Protein AF-A0A437JNJ8-F1 (afdb_monomer_lite)

Secondary structure (DSSP, 8-state):
-----TT-HHHHHHHHHHHHHHHHHHTT--HHHHHHHHTS-HHHHHHHHHHHHHHHHHHHHHHHHHHHHHHHHHHHHHHHHHHHHHHTT-HHHHHHHHHHHHHHHHHHT-SPP-------GGG---PPPPP----GGG--HHHHHHHHHHHHHT--------

Structure (mmCIF, N/CA/C/O backbone):
data_AF-A0A437JNJ8-F1
#
_entry.id   AF-A0A437JNJ8-F1
#
loop_
_atom_site.group_PDB
_atom_site.id
_atom_site.type_symbol
_atom_site.label_atom_id
_atom_site.label_alt_id
_atom_site.label_comp_id
_atom_site.label_asym_id
_atom_site.label_entity_id
_atom_site.label_seq_id
_atom_site.pdbx_PDB_ins_code
_atom_site.Cartn_x
_atom_site.Cartn_y
_atom_site.Cartn_z
_atom_site.occupancy
_atom_site.B_iso_or_equiv
_atom_site.auth_seq_id
_atom_site.auth_comp_id
_atom_site.auth_asym_id
_atom_site.auth_atom_id
_atom_site.pdbx_PDB_model_num
ATOM 1 N N . MET A 1 1 ? 3.895 -23.179 25.578 1.00 39.53 1 MET A N 1
ATOM 2 C CA . MET A 1 1 ? 3.027 -21.996 25.383 1.00 39.53 1 MET A CA 1
ATOM 3 C C . MET A 1 1 ? 1.969 -22.366 24.358 1.00 39.53 1 MET A C 1
ATOM 5 O O . MET A 1 1 ? 2.340 -22.727 23.251 1.00 39.53 1 MET A O 1
ATOM 9 N N . ALA A 1 2 ? 0.694 -22.421 24.751 1.00 47.62 2 ALA A N 1
ATOM 10 C CA . ALA A 1 2 ? -0.388 -22.894 23.884 1.00 47.62 2 ALA A CA 1
ATOM 11 C C . ALA A 1 2 ? -0.665 -21.889 22.753 1.00 47.62 2 ALA A C 1
ATOM 13 O O . ALA A 1 2 ? -0.753 -20.689 23.003 1.00 47.62 2 ALA A O 1
ATOM 14 N N . ALA A 1 3 ? -0.784 -22.381 21.519 1.00 55.97 3 ALA A N 1
ATOM 15 C CA . ALA A 1 3 ? -1.103 -21.571 20.351 1.00 55.97 3 ALA A CA 1
ATOM 16 C C . ALA A 1 3 ? -2.540 -21.035 20.460 1.00 55.97 3 ALA A C 1
ATOM 18 O O . ALA A 1 3 ? -3.502 -21.803 20.447 1.00 55.97 3 ALA A O 1
ATOM 19 N N . THR A 1 4 ? -2.695 -19.718 20.590 1.00 65.94 4 THR A N 1
ATOM 20 C CA . THR A 1 4 ? -4.005 -19.059 20.618 1.00 65.94 4 THR A CA 1
ATOM 21 C C . THR A 1 4 ? -4.716 -19.284 19.284 1.00 65.94 4 THR A C 1
ATOM 23 O O . THR A 1 4 ? -4.240 -18.845 18.238 1.00 65.94 4 THR A O 1
ATOM 26 N N . ASN A 1 5 ? -5.854 -19.981 19.303 1.00 77.06 5 ASN A N 1
ATOM 27 C CA . ASN A 1 5 ? -6.634 -20.263 18.101 1.00 77.06 5 ASN A CA 1
ATOM 28 C C . ASN A 1 5 ? -7.209 -18.957 17.517 1.00 77.06 5 ASN A C 1
ATOM 30 O O . ASN A 1 5 ? -8.084 -18.327 18.113 1.00 77.06 5 ASN A O 1
ATOM 34 N N . LYS A 1 6 ? -6.719 -18.581 16.330 1.00 71.00 6 LYS A N 1
ATOM 35 C CA . LYS A 1 6 ? -7.046 -17.343 15.599 1.00 71.00 6 LYS A CA 1
ATOM 36 C C . LYS A 1 6 ? -8.532 -17.219 15.225 1.00 71.00 6 LYS A C 1
ATOM 38 O O . LYS A 1 6 ? -8.994 -16.120 14.935 1.00 71.00 6 LYS A O 1
ATOM 43 N N . HIS A 1 7 ? -9.274 -18.325 15.270 1.00 78.44 7 HIS A N 1
ATOM 44 C CA . HIS A 1 7 ? -10.695 -18.406 14.927 1.00 78.44 7 HIS A CA 1
ATOM 45 C C . HIS A 1 7 ? -11.568 -18.820 16.116 1.00 78.44 7 HIS A C 1
ATOM 47 O O . HIS A 1 7 ? -12.647 -19.378 15.930 1.00 78.44 7 HIS A O 1
ATOM 53 N N . SER A 1 8 ? -11.115 -18.581 17.351 1.00 90.25 8 SER A N 1
ATOM 54 C CA . SER A 1 8 ? -11.955 -18.854 18.518 1.00 90.25 8 SER A CA 1
ATOM 55 C C . SER A 1 8 ? -13.271 -18.064 18.446 1.00 90.25 8 SER A C 1
ATOM 57 O O . SER A 1 8 ? -13.298 -16.936 17.947 1.00 90.25 8 SER A O 1
ATOM 59 N N . ALA A 1 9 ? -14.357 -18.623 18.988 1.00 88.62 9 ALA A N 1
ATOM 60 C CA . ALA A 1 9 ? -15.654 -17.942 19.040 1.00 88.62 9 ALA A CA 1
ATOM 61 C C . ALA A 1 9 ? -15.557 -16.555 19.708 1.00 88.62 9 ALA A C 1
ATOM 63 O O . ALA A 1 9 ? -16.180 -15.598 19.255 1.00 88.62 9 ALA A O 1
ATOM 64 N N . ALA A 1 10 ? -14.701 -16.421 20.727 1.00 88.38 10 ALA A N 1
ATOM 65 C CA . ALA A 1 10 ? -14.427 -15.148 21.387 1.00 88.38 10 ALA A CA 1
ATOM 66 C C . ALA A 1 10 ? -13.741 -14.133 20.454 1.00 88.38 10 ALA A C 1
ATOM 68 O O . ALA A 1 10 ? -14.075 -12.949 20.474 1.00 88.38 10 ALA A O 1
ATOM 69 N N . THR A 1 11 ? -12.808 -14.583 19.609 1.00 89.56 11 THR A N 1
ATOM 70 C CA . THR A 1 11 ? -12.152 -13.735 18.602 1.00 89.56 11 THR A CA 1
ATOM 71 C C . THR A 1 11 ? -13.148 -13.259 17.549 1.00 89.56 11 THR A C 1
ATOM 73 O O . THR A 1 11 ? -13.168 -12.072 17.233 1.00 89.56 11 THR A O 1
ATOM 76 N N . VAL A 1 12 ? -14.003 -14.153 17.041 1.00 89.81 12 VAL A N 1
ATOM 77 C CA . VAL A 1 12 ? -15.043 -13.803 16.059 1.00 89.81 12 VAL A CA 1
ATOM 78 C C . VAL A 1 12 ? -16.015 -12.781 16.648 1.00 89.81 12 VAL A C 1
ATOM 80 O O . VAL A 1 12 ? -16.212 -11.720 16.06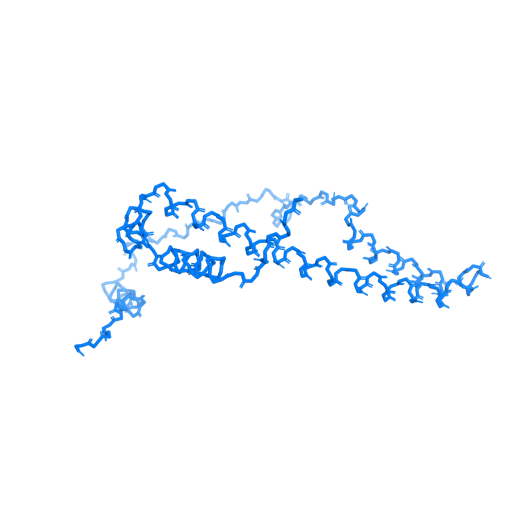2 1.00 89.81 12 VAL A O 1
ATOM 83 N N . GLN A 1 13 ? -16.519 -13.026 17.859 1.00 92.31 13 GLN A N 1
ATOM 84 C CA . GLN A 1 13 ? -17.426 -12.103 18.542 1.00 92.31 13 GLN A CA 1
ATOM 85 C C . GLN A 1 13 ? -16.778 -10.732 18.796 1.00 92.31 13 GLN A C 1
ATOM 87 O O . GLN A 1 13 ? -17.431 -9.693 18.699 1.00 92.31 13 GLN A O 1
ATOM 92 N N . HIS A 1 14 ? -15.480 -10.697 19.109 1.00 92.12 14 HIS A N 1
ATOM 93 C CA . HIS A 1 14 ? -14.749 -9.442 19.262 1.00 92.12 14 HIS A CA 1
ATOM 94 C C . HIS A 1 14 ? -14.688 -8.643 17.950 1.00 92.12 14 HIS A C 1
ATOM 96 O O . HIS A 1 14 ? -14.962 -7.440 17.956 1.00 92.12 14 HIS A O 1
ATOM 102 N N . LEU A 1 15 ? -14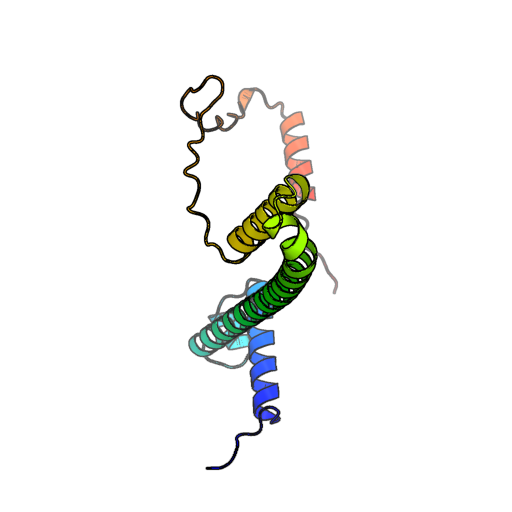.384 -9.310 16.832 1.00 92.50 15 LEU A N 1
ATOM 103 C CA . LEU A 1 15 ? -14.337 -8.695 15.503 1.00 92.50 15 LEU A CA 1
ATOM 104 C C . LEU A 1 15 ? -15.716 -8.189 15.056 1.00 92.50 15 LEU A C 1
ATOM 106 O O . LEU A 1 15 ? -15.824 -7.074 14.548 1.00 92.50 15 LEU A O 1
ATOM 110 N N . GLU A 1 16 ? -16.781 -8.954 15.300 1.00 94.19 16 GLU A N 1
ATOM 111 C CA . GLU A 1 16 ? -18.159 -8.535 15.008 1.00 94.19 16 GLU A CA 1
ATOM 112 C C . GLU A 1 16 ? -18.546 -7.271 15.782 1.00 94.19 16 GLU A C 1
ATOM 114 O O . GLU A 1 16 ? -19.147 -6.346 15.230 1.00 94.19 16 GLU A O 1
ATOM 119 N N . ARG A 1 17 ? -18.151 -7.182 17.058 1.00 95.12 17 ARG A N 1
ATOM 120 C CA . ARG A 1 17 ? -18.396 -5.991 17.882 1.00 95.12 17 ARG A CA 1
ATOM 121 C C . ARG A 1 17 ? -17.623 -4.774 17.380 1.00 95.12 17 ARG A C 1
ATOM 123 O O . ARG A 1 17 ? -18.184 -3.680 17.359 1.00 95.12 17 ARG A O 1
ATOM 130 N N . GLN A 1 18 ? -16.373 -4.948 16.950 1.00 96.50 18 GLN A N 1
ATOM 131 C CA . GLN A 1 18 ? -15.590 -3.884 16.312 1.00 96.50 18 GLN A CA 1
ATOM 132 C C . GLN A 1 18 ? -16.239 -3.407 15.007 1.00 96.50 18 GLN A C 1
ATOM 134 O O . GLN A 1 18 ? -16.397 -2.201 14.810 1.00 96.50 18 GLN A O 1
ATOM 139 N N . ALA A 1 19 ? -16.681 -4.336 14.154 1.00 94.31 19 ALA A N 1
ATOM 140 C CA . ALA A 1 19 ? -17.390 -4.014 12.919 1.00 94.31 19 ALA A CA 1
ATOM 141 C C . ALA A 1 19 ? -18.682 -3.237 13.208 1.00 94.31 19 ALA A C 1
ATOM 143 O O . ALA A 1 19 ? -18.925 -2.189 12.612 1.00 94.31 19 ALA A O 1
ATOM 144 N N . LYS A 1 20 ? -19.473 -3.677 14.194 1.00 96.88 20 LYS A N 1
ATOM 145 C CA . LYS A 1 20 ? -20.700 -2.976 14.587 1.00 96.88 20 LYS A CA 1
ATOM 146 C C . LYS A 1 20 ? -20.423 -1.577 15.142 1.00 96.88 20 LYS A C 1
ATOM 148 O O . LYS A 1 20 ? -21.158 -0.648 14.815 1.00 96.88 20 LYS A O 1
ATOM 153 N N . ALA A 1 21 ? -19.371 -1.406 15.946 1.00 97.25 21 ALA A N 1
ATOM 154 C CA . ALA A 1 21 ? -18.959 -0.096 16.450 1.00 97.25 21 ALA A CA 1
ATOM 155 C C . ALA A 1 21 ? -18.583 0.859 15.306 1.00 97.25 21 ALA A C 1
ATOM 157 O O . ALA A 1 21 ? -18.993 2.020 15.315 1.00 97.25 21 ALA A O 1
ATOM 158 N N . LEU A 1 22 ? -17.846 0.364 14.306 1.00 96.81 22 LEU A N 1
ATOM 159 C CA . LEU A 1 22 ? -17.489 1.130 13.115 1.00 96.81 22 LEU A CA 1
ATOM 160 C C . LEU A 1 22 ? -18.726 1.531 12.298 1.00 96.81 22 LEU A C 1
ATOM 162 O O . LEU A 1 22 ? -18.836 2.692 11.916 1.00 96.81 22 LEU A O 1
ATOM 166 N N . GLU A 1 23 ? -19.679 0.621 12.085 1.00 96.19 23 GLU A N 1
ATOM 167 C CA . GLU A 1 23 ? -20.935 0.922 11.379 1.00 96.19 23 GLU A CA 1
ATOM 168 C C . GLU A 1 23 ? -21.761 1.998 12.093 1.00 96.19 23 GLU A C 1
ATOM 170 O O . GLU A 1 23 ? -22.215 2.954 11.466 1.00 96.19 23 GLU A O 1
ATOM 175 N N . LEU A 1 24 ? -21.897 1.910 13.420 1.00 95.88 24 LEU A N 1
ATOM 176 C CA . LEU A 1 24 ? -22.585 2.942 14.202 1.00 95.88 24 LEU A CA 1
ATOM 177 C C . LEU A 1 24 ? -21.861 4.292 14.115 1.00 95.88 24 LEU A C 1
ATOM 179 O O . LEU A 1 24 ? -22.506 5.335 14.022 1.00 95.88 24 LEU A O 1
ATOM 183 N N . ARG A 1 25 ? -20.521 4.287 14.085 1.00 97.12 25 ARG A N 1
ATOM 184 C CA . ARG A 1 25 ? -19.749 5.516 13.880 1.00 97.12 25 ARG A CA 1
ATOM 185 C C . ARG A 1 25 ? -19.971 6.104 12.486 1.00 97.12 25 ARG A C 1
ATOM 187 O O . ARG A 1 25 ? -20.119 7.319 12.375 1.00 97.12 25 ARG A O 1
ATOM 194 N N . ARG A 1 26 ? -20.027 5.268 11.442 1.00 90.88 26 ARG A N 1
ATOM 195 C CA . ARG A 1 26 ? -20.349 5.687 10.064 1.00 90.88 26 ARG A CA 1
ATOM 196 C C . ARG A 1 26 ? -21.756 6.275 9.958 1.00 90.88 26 ARG A C 1
ATOM 198 O O . ARG A 1 26 ? -21.947 7.222 9.207 1.00 90.88 26 ARG A O 1
ATOM 205 N N . ALA A 1 27 ? -22.702 5.770 10.749 1.00 91.50 27 ALA A N 1
ATOM 206 C CA . ALA A 1 27 ? -24.060 6.301 10.860 1.00 91.50 27 ALA A CA 1
ATOM 207 C C . ALA A 1 27 ? -24.160 7.629 11.646 1.00 91.50 27 ALA A C 1
ATOM 209 O O . ALA A 1 27 ? -25.253 8.166 11.798 1.00 91.50 27 ALA A O 1
ATOM 210 N N . GLY A 1 28 ? -23.041 8.173 12.139 1.00 91.19 28 GLY A N 1
ATOM 211 C CA . GLY A 1 28 ? -22.970 9.500 12.760 1.00 91.19 28 GLY A CA 1
ATOM 212 C C . GLY A 1 28 ? -22.971 9.511 14.290 1.00 91.19 28 GLY A C 1
ATOM 213 O O . GLY A 1 28 ? -22.701 10.560 14.873 1.00 91.19 28 GLY A O 1
ATOM 214 N N . LEU A 1 29 ? -23.182 8.370 14.955 1.00 96.12 29 LEU A N 1
ATOM 215 C CA . LEU A 1 29 ? -23.261 8.310 16.419 1.00 96.12 29 LEU A CA 1
ATOM 216 C C . LEU A 1 29 ? -21.924 8.664 17.082 1.00 96.12 29 LEU A C 1
ATOM 218 O O . LEU A 1 29 ? -20.845 8.290 16.608 1.00 96.12 29 LEU A O 1
ATOM 222 N N . GLY A 1 30 ? -21.984 9.352 18.219 1.00 90.62 30 GLY A N 1
ATOM 223 C CA . GLY A 1 30 ? -20.838 9.631 19.079 1.00 90.62 30 GLY A CA 1
ATOM 224 C C . GLY A 1 30 ? -20.422 8.422 19.928 1.00 90.62 30 GLY A C 1
ATOM 225 O O . GLY A 1 30 ? -21.208 7.520 20.201 1.00 90.62 30 GLY A O 1
ATOM 226 N N . TYR A 1 31 ? -19.181 8.396 20.426 1.00 92.62 31 TYR A N 1
ATOM 227 C CA . TYR A 1 31 ? -18.643 7.233 21.160 1.00 92.62 31 TYR A CA 1
ATOM 228 C C . TYR A 1 31 ? -19.419 6.853 22.429 1.00 92.62 31 TYR A C 1
ATOM 230 O O . TYR A 1 31 ? -19.431 5.684 22.813 1.00 92.62 31 TYR A O 1
ATOM 238 N N . ARG A 1 32 ? -20.067 7.819 23.092 1.00 95.75 32 ARG A N 1
ATOM 239 C CA . ARG A 1 32 ? -20.925 7.547 24.258 1.00 95.75 32 ARG A CA 1
ATOM 240 C C . ARG A 1 32 ? -22.185 6.779 23.859 1.00 95.75 32 ARG A C 1
ATOM 242 O O . ARG A 1 32 ? -22.514 5.797 24.515 1.00 95.75 32 ARG A O 1
ATOM 249 N N . GLU A 1 33 ? -22.830 7.185 22.770 1.00 95.12 33 GLU A N 1
ATOM 250 C CA . GLU A 1 33 ? -24.023 6.529 22.223 1.00 95.12 33 GLU A CA 1
ATOM 251 C C . GLU A 1 33 ? -23.671 5.135 21.701 1.00 95.12 33 GLU A C 1
ATOM 253 O O . GLU A 1 33 ? -24.351 4.167 22.021 1.00 95.12 33 GLU A O 1
ATOM 258 N N . ILE A 1 34 ? -22.543 5.000 20.996 1.00 95.31 34 ILE A N 1
ATOM 259 C CA . ILE A 1 34 ? -22.020 3.695 20.564 1.00 95.31 34 ILE A CA 1
ATOM 260 C C . ILE A 1 34 ? -21.773 2.782 21.773 1.00 95.31 34 ILE A C 1
ATOM 262 O O . ILE A 1 34 ? -22.145 1.610 21.749 1.00 95.31 34 ILE A O 1
ATOM 266 N N . GLY A 1 35 ? -21.167 3.309 22.842 1.00 97.31 35 GLY A N 1
ATOM 267 C CA . GLY A 1 35 ? -20.957 2.570 24.086 1.00 97.31 35 GLY A CA 1
ATOM 268 C C . GLY A 1 35 ? -22.269 2.072 24.689 1.00 97.31 35 GLY A C 1
ATOM 269 O O . GLY A 1 35 ? -22.381 0.886 24.994 1.00 97.31 35 GLY A O 1
ATOM 270 N N . ALA A 1 36 ? -23.283 2.937 24.768 1.00 97.06 36 ALA A N 1
ATOM 271 C CA . ALA A 1 36 ? -24.619 2.563 25.229 1.00 97.06 36 ALA A CA 1
ATOM 272 C C . ALA A 1 36 ? -25.255 1.474 24.344 1.00 97.06 36 ALA A C 1
ATOM 274 O O . ALA A 1 36 ? -25.727 0.468 24.868 1.00 97.06 36 ALA A O 1
ATOM 275 N N . HIS A 1 37 ? -25.184 1.613 23.015 1.00 95.62 37 HIS A N 1
ATOM 276 C CA . HIS A 1 37 ? -25.698 0.621 22.062 1.00 95.62 37 HIS A CA 1
ATOM 277 C C . HIS A 1 37 ? -25.025 -0.752 22.178 1.00 95.62 37 HIS A C 1
ATOM 279 O O . HIS A 1 37 ? -25.657 -1.771 21.914 1.00 95.62 37 HIS A O 1
ATOM 285 N N . LEU A 1 38 ? -23.742 -0.791 22.542 1.00 95.44 38 LEU A N 1
ATOM 286 C CA . LEU A 1 38 ? -22.959 -2.025 22.636 1.00 95.44 38 LEU A CA 1
ATOM 287 C C . LEU A 1 38 ? -22.807 -2.544 24.075 1.00 95.44 38 LEU A C 1
ATOM 289 O O . LEU A 1 38 ? -22.163 -3.576 24.281 1.00 95.44 38 LEU A O 1
ATOM 293 N N . GLY A 1 39 ? -23.357 -1.845 25.071 1.00 96.81 39 GLY A N 1
ATOM 294 C CA . GLY A 1 39 ? -23.208 -2.187 26.487 1.00 96.81 39 GLY A CA 1
ATOM 295 C C . GLY A 1 39 ? -21.763 -2.085 26.994 1.00 96.81 39 GLY A C 1
ATOM 296 O O . GLY A 1 39 ? -21.322 -2.932 27.766 1.00 96.81 39 GLY A O 1
ATOM 297 N N . VAL A 1 40 ? -20.992 -1.098 26.526 1.00 96.56 40 VAL A N 1
ATOM 298 C CA . VAL A 1 40 ? -19.589 -0.865 26.921 1.00 96.56 40 VAL A CA 1
ATOM 299 C C . VAL A 1 40 ? -19.328 0.601 27.255 1.00 96.56 40 VAL A C 1
ATOM 301 O O . VAL A 1 40 ? -20.103 1.493 26.918 1.00 96.56 40 VAL A O 1
ATOM 304 N N . SER A 1 41 ? -18.192 0.879 27.895 1.00 97.69 41 SER A N 1
ATOM 305 C CA . SER A 1 41 ? -17.768 2.258 28.142 1.00 97.69 41 SER A CA 1
ATOM 306 C C . SER A 1 41 ? -17.508 3.015 26.833 1.00 97.69 41 SER A C 1
ATOM 308 O O . SER A 1 41 ? -17.070 2.437 25.836 1.00 97.69 41 SER A O 1
ATOM 310 N N . HIS A 1 42 ? -17.674 4.340 26.852 1.00 93.75 42 HIS A N 1
ATOM 311 C CA . HIS A 1 42 ? -17.329 5.188 25.704 1.00 93.75 42 HIS A CA 1
ATOM 312 C C . HIS A 1 42 ? -15.849 5.051 25.289 1.00 93.75 42 HIS A C 1
ATOM 314 O O . HIS A 1 42 ? -15.528 5.132 24.106 1.00 93.75 42 HIS A O 1
ATOM 320 N N . THR A 1 43 ? -14.950 4.798 26.249 1.00 97.38 43 THR A N 1
ATOM 321 C CA . THR A 1 43 ? -13.526 4.532 25.992 1.00 97.38 43 THR A CA 1
ATOM 322 C C . THR A 1 43 ? -13.320 3.220 25.237 1.00 97.38 43 THR A C 1
ATOM 324 O O . THR A 1 43 ? -12.523 3.162 24.303 1.00 97.38 43 THR A O 1
ATOM 327 N N . SER A 1 44 ? -14.075 2.175 25.588 1.00 96.62 44 SER A N 1
ATOM 328 C CA . SER A 1 44 ? -14.042 0.891 24.883 1.00 96.62 44 SER A 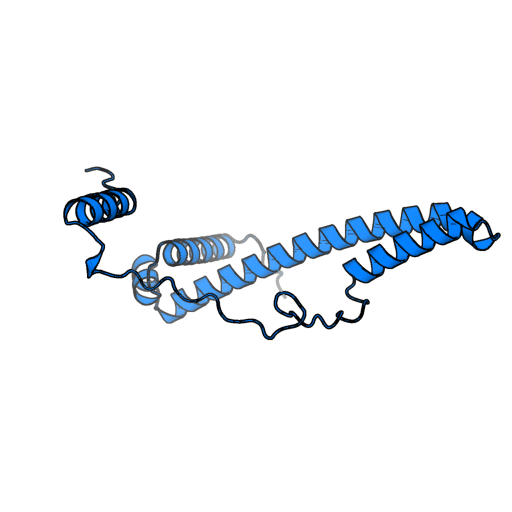CA 1
ATOM 329 C C . SER A 1 44 ? -14.639 1.014 23.484 1.00 96.62 44 SER A C 1
ATOM 331 O O . SER A 1 44 ? -14.071 0.475 22.540 1.00 96.62 44 SER A O 1
ATOM 333 N N . ALA A 1 45 ? -15.728 1.773 23.329 1.00 96.19 45 ALA A N 1
ATOM 334 C CA . ALA A 1 45 ? -16.317 2.074 22.027 1.00 96.19 45 ALA A CA 1
ATOM 335 C C . ALA A 1 45 ? -15.332 2.824 21.117 1.00 96.19 45 ALA A C 1
ATOM 337 O O . ALA A 1 45 ? -15.137 2.422 19.973 1.00 96.19 45 ALA A O 1
ATOM 338 N N . HIS A 1 46 ? -14.652 3.853 21.637 1.00 96.81 46 HIS A N 1
ATOM 339 C CA . HIS A 1 46 ? -13.583 4.544 20.913 1.00 96.81 46 HIS A CA 1
ATOM 340 C C . HIS A 1 46 ? -12.493 3.564 20.466 1.00 96.81 46 HIS A C 1
ATOM 342 O O . HIS A 1 46 ? -12.172 3.502 19.284 1.00 96.81 46 HIS A O 1
ATOM 348 N N . LYS A 1 47 ? -11.966 2.750 21.391 1.00 97.00 47 LYS A N 1
ATOM 349 C CA . LYS A 1 47 ? -10.932 1.751 21.085 1.00 97.00 47 LYS A CA 1
ATOM 350 C C . LYS A 1 47 ? -11.373 0.778 19.987 1.00 97.00 47 LYS A C 1
ATOM 352 O O . LYS A 1 47 ? -10.599 0.526 19.071 1.00 97.00 47 LYS A O 1
ATOM 357 N N . MET A 1 48 ? -12.601 0.263 20.052 1.00 96.75 48 MET A N 1
ATOM 358 C CA . MET A 1 48 ? -13.144 -0.648 19.037 1.00 96.75 48 MET A CA 1
ATOM 359 C C . MET A 1 48 ? -13.207 0.007 17.654 1.00 96.75 48 MET A C 1
ATOM 361 O O . MET A 1 48 ? -12.807 -0.616 16.675 1.00 96.75 48 MET A O 1
ATOM 365 N N . VAL A 1 49 ? -13.660 1.263 17.578 1.00 96.44 49 VAL A N 1
ATOM 366 C CA . VAL A 1 49 ? -13.695 2.024 16.322 1.00 96.44 49 VAL A CA 1
ATOM 367 C C . VAL A 1 49 ? -12.282 2.253 15.787 1.00 96.44 49 VAL A C 1
ATOM 369 O O . VAL A 1 49 ? -12.033 1.951 14.624 1.00 96.44 49 VAL A O 1
ATOM 372 N N . SER A 1 50 ? -11.348 2.733 16.616 1.00 94.56 50 SER A N 1
ATOM 373 C CA . SER A 1 50 ? -9.955 2.963 16.202 1.00 94.56 50 SER A CA 1
ATOM 374 C C . SER A 1 50 ? -9.312 1.691 15.653 1.00 94.56 50 SER A C 1
ATOM 376 O O . SER A 1 50 ? -8.772 1.709 14.553 1.00 94.56 50 SER A O 1
ATOM 378 N N . GLN A 1 51 ? -9.459 0.568 16.358 1.00 95.62 51 GLN A N 1
ATOM 379 C CA . GLN A 1 51 ? -8.924 -0.723 15.923 1.00 95.62 51 GLN A CA 1
ATOM 380 C C . GLN A 1 51 ? -9.561 -1.212 14.615 1.00 95.62 51 GLN A C 1
ATOM 382 O O . GLN A 1 51 ? -8.865 -1.741 13.753 1.00 95.62 51 GLN A O 1
ATOM 387 N N . ALA A 1 52 ? -10.872 -1.024 14.435 1.00 93.81 52 ALA A N 1
ATOM 388 C CA . ALA A 1 52 ? -11.557 -1.394 13.198 1.00 93.81 52 ALA A CA 1
ATOM 389 C C . ALA A 1 52 ? -11.088 -0.547 12.002 1.00 93.81 52 ALA A C 1
ATOM 391 O O . ALA A 1 52 ? -10.914 -1.069 10.896 1.00 93.81 52 ALA A O 1
ATOM 392 N N . VAL A 1 53 ? -10.863 0.751 12.226 1.00 92.50 53 VAL A N 1
ATOM 393 C CA . VAL A 1 53 ? -10.323 1.683 11.229 1.00 92.50 53 VAL A CA 1
ATOM 394 C C . VAL A 1 53 ? -8.893 1.292 10.863 1.00 92.50 53 VAL A C 1
ATOM 396 O O . VAL A 1 53 ? -8.616 1.073 9.688 1.00 92.50 53 VAL A O 1
ATOM 399 N N . GLU A 1 54 ? -8.009 1.116 11.845 1.00 92.62 54 GLU A N 1
ATOM 400 C CA . GLU A 1 54 ? -6.623 0.670 11.639 1.00 92.62 54 GLU A CA 1
ATOM 401 C C . GLU A 1 54 ? -6.549 -0.664 10.892 1.00 92.62 54 GLU A C 1
ATOM 403 O O . GLU A 1 54 ? -5.830 -0.776 9.904 1.00 92.62 54 GLU A O 1
ATOM 408 N N . ALA A 1 55 ? -7.347 -1.659 11.289 1.00 90.56 55 ALA A N 1
ATOM 409 C CA . ALA A 1 55 ? -7.398 -2.949 10.605 1.00 90.56 55 ALA A CA 1
ATOM 410 C C . ALA A 1 55 ? -7.911 -2.837 9.160 1.00 90.56 55 ALA A C 1
ATOM 412 O O . ALA A 1 55 ? -7.570 -3.663 8.313 1.00 90.56 55 ALA A O 1
ATOM 413 N N . THR A 1 56 ? -8.761 -1.849 8.872 1.00 88.12 56 THR A N 1
ATOM 414 C CA . THR A 1 56 ? -9.235 -1.573 7.510 1.00 88.12 56 THR A CA 1
ATOM 415 C C . THR A 1 56 ? -8.140 -0.906 6.682 1.00 88.12 56 THR A C 1
ATOM 417 O O . THR A 1 56 ? -7.897 -1.341 5.560 1.00 88.12 56 THR A O 1
ATOM 420 N N . TRP A 1 57 ? -7.426 0.075 7.240 1.00 85.19 57 TRP A N 1
ATOM 421 C CA . TRP A 1 57 ? -6.262 0.686 6.592 1.00 85.19 57 TRP A CA 1
ATOM 422 C C . TRP A 1 57 ? -5.157 -0.327 6.308 1.00 85.19 57 TRP A C 1
ATOM 424 O O . TRP A 1 57 ? -4.634 -0.338 5.199 1.00 85.19 57 TRP A O 1
ATOM 434 N N . ALA A 1 58 ? -4.851 -1.206 7.265 1.00 84.19 58 ALA A N 1
ATOM 435 C CA . ALA A 1 58 ? -3.878 -2.279 7.086 1.00 84.19 58 ALA A CA 1
ATOM 436 C C . ALA A 1 58 ? -4.264 -3.182 5.907 1.00 84.19 58 ALA A C 1
ATOM 438 O O . ALA A 1 58 ? -3.473 -3.350 4.990 1.00 84.19 58 ALA A O 1
ATOM 439 N N . ARG A 1 59 ? -5.521 -3.647 5.849 1.00 83.38 59 ARG A N 1
ATOM 440 C CA . ARG A 1 59 ? -6.025 -4.444 4.715 1.00 83.38 59 ARG A CA 1
ATOM 441 C C . ARG A 1 59 ? -5.914 -3.720 3.370 1.00 83.38 59 ARG A C 1
ATOM 443 O O . ARG A 1 59 ? -5.582 -4.349 2.371 1.00 83.38 59 ARG A O 1
ATOM 450 N N . ILE A 1 60 ? -6.204 -2.418 3.329 1.00 83.31 60 ILE A N 1
ATOM 451 C CA . ILE A 1 60 ? -6.059 -1.610 2.108 1.00 83.31 60 ILE A CA 1
ATOM 452 C C . ILE A 1 60 ? -4.582 -1.499 1.708 1.00 83.31 60 ILE A C 1
ATOM 454 O O . ILE A 1 60 ? -4.267 -1.620 0.524 1.00 83.31 60 ILE A O 1
ATOM 458 N N . SER A 1 61 ? -3.687 -1.279 2.675 1.00 83.25 61 SER A N 1
ATOM 459 C CA . SER A 1 61 ? -2.241 -1.215 2.441 1.00 83.25 61 SER A CA 1
ATOM 460 C C . SER A 1 61 ? -1.715 -2.543 1.908 1.00 83.25 61 SER A C 1
ATOM 462 O O . SER A 1 61 ? -1.098 -2.550 0.850 1.00 83.25 61 SER A O 1
ATOM 464 N N . ASP A 1 62 ? -2.042 -3.657 2.567 1.00 82.44 62 ASP A N 1
ATOM 465 C CA . ASP A 1 62 ? -1.620 -5.002 2.168 1.00 82.44 62 ASP A CA 1
ATOM 466 C C . ASP A 1 62 ? -2.082 -5.323 0.741 1.00 82.44 62 ASP A C 1
ATOM 468 O O . ASP A 1 62 ? -1.273 -5.697 -0.104 1.00 82.44 62 ASP A O 1
ATOM 472 N N . ALA A 1 63 ? -3.359 -5.077 0.422 1.00 79.75 63 ALA A N 1
ATOM 473 C CA . ALA A 1 63 ? -3.886 -5.277 -0.929 1.00 79.75 63 ALA A CA 1
ATOM 474 C C . ALA A 1 63 ? -3.187 -4.383 -1.971 1.00 79.75 63 ALA A C 1
ATOM 476 O O . ALA A 1 63 ? -2.948 -4.792 -3.110 1.00 79.75 63 ALA A O 1
ATOM 477 N N . THR A 1 64 ? -2.844 -3.151 -1.585 1.00 85.00 64 THR A N 1
ATOM 478 C CA . THR A 1 64 ? -2.081 -2.234 -2.439 1.00 85.00 64 THR A CA 1
ATOM 479 C C . THR A 1 64 ? -0.662 -2.755 -2.672 1.00 85.00 64 THR A C 1
ATOM 481 O O . THR A 1 64 ? -0.159 -2.680 -3.795 1.00 85.00 64 THR A O 1
ATOM 484 N N . ASP A 1 65 ? -0.012 -3.295 -1.645 1.00 88.50 65 ASP A N 1
ATOM 485 C CA . ASP A 1 65 ? 1.355 -3.803 -1.723 1.00 88.50 65 ASP A CA 1
ATOM 486 C C . ASP A 1 65 ? 1.435 -5.136 -2.480 1.00 88.50 65 ASP A C 1
ATOM 488 O O . ASP A 1 65 ? 2.348 -5.314 -3.285 1.00 88.50 65 ASP A O 1
ATOM 492 N N . GLU A 1 66 ? 0.439 -6.016 -2.348 1.00 85.50 66 GLU A N 1
ATOM 493 C CA . GLU A 1 66 ? 0.288 -7.214 -3.188 1.00 85.50 66 GLU A CA 1
ATOM 494 C C . GLU A 1 66 ? 0.158 -6.846 -4.672 1.00 85.50 66 GLU A C 1
ATOM 496 O O . GLU A 1 66 ? 0.828 -7.427 -5.531 1.00 85.50 66 GLU A O 1
ATOM 501 N N . LEU A 1 67 ? -0.657 -5.832 -4.986 1.00 87.81 67 LEU A N 1
ATOM 502 C CA . LEU A 1 67 ? -0.808 -5.343 -6.354 1.00 87.81 67 LEU A CA 1
ATOM 503 C C . LEU A 1 67 ? 0.501 -4.749 -6.893 1.00 87.81 67 LEU A C 1
ATOM 505 O O . LEU A 1 67 ? 0.881 -5.042 -8.030 1.00 87.81 67 LEU A O 1
ATOM 509 N N . LYS A 1 68 ? 1.213 -3.944 -6.090 1.00 91.19 68 LYS A N 1
ATOM 510 C CA . LYS A 1 68 ? 2.543 -3.427 -6.458 1.00 91.19 68 LYS A CA 1
ATOM 511 C C . LYS A 1 68 ? 3.526 -4.567 -6.707 1.00 91.19 68 LYS A C 1
ATOM 513 O O . LYS A 1 68 ? 4.252 -4.514 -7.694 1.00 91.19 68 LYS A O 1
ATOM 518 N N . ALA A 1 69 ? 3.550 -5.587 -5.850 1.00 89.94 69 ALA A N 1
ATOM 519 C CA . ALA A 1 69 ? 4.450 -6.729 -5.982 1.00 89.94 69 ALA A CA 1
ATOM 520 C C . ALA A 1 69 ? 4.184 -7.522 -7.272 1.00 89.94 69 ALA A C 1
ATOM 522 O O . ALA A 1 69 ? 5.120 -7.828 -8.013 1.00 89.94 69 ALA A O 1
ATOM 523 N N . LEU A 1 70 ? 2.912 -7.791 -7.588 1.00 91.75 70 LEU A N 1
ATOM 524 C CA . LEU A 1 70 ? 2.520 -8.436 -8.842 1.00 91.75 70 LEU A CA 1
ATOM 525 C C . LEU A 1 70 ? 2.958 -7.614 -10.061 1.00 91.75 70 LEU A C 1
ATOM 527 O O . LEU A 1 70 ? 3.488 -8.160 -11.031 1.00 91.75 70 LEU A O 1
ATOM 531 N N . GLU A 1 71 ? 2.754 -6.300 -10.017 1.00 96.25 71 GLU A N 1
ATOM 532 C CA . GLU A 1 71 ? 3.126 -5.420 -11.120 1.00 96.25 71 GLU A CA 1
ATOM 533 C C . GLU A 1 71 ? 4.648 -5.312 -11.284 1.00 96.25 71 GLU A C 1
ATOM 535 O O . GLU A 1 71 ? 5.153 -5.382 -12.404 1.00 96.25 71 GLU A O 1
ATOM 540 N N . LEU A 1 72 ? 5.402 -5.230 -10.184 1.00 96.44 72 LEU A N 1
ATOM 541 C CA . LEU A 1 72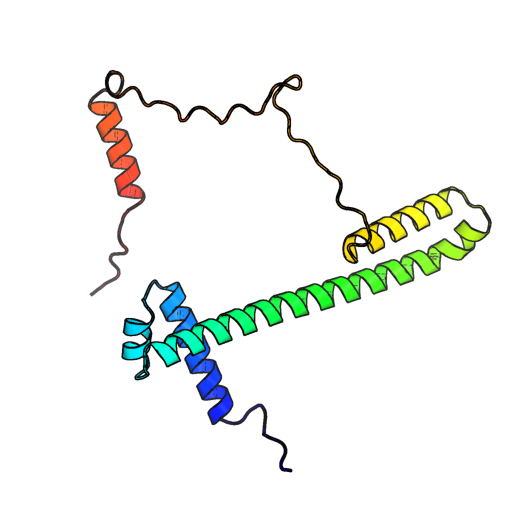 ? 6.865 -5.276 -10.212 1.00 96.44 72 LEU A CA 1
ATOM 542 C C . LEU A 1 72 ? 7.374 -6.589 -10.815 1.00 96.44 72 LEU A C 1
ATOM 544 O O . LEU A 1 72 ? 8.252 -6.548 -11.670 1.00 96.44 72 LEU A O 1
ATOM 548 N N . SER A 1 73 ? 6.772 -7.730 -10.464 1.00 95.19 73 SER A N 1
ATOM 549 C CA . SER A 1 73 ? 7.120 -9.028 -11.055 1.00 95.19 73 SER A CA 1
ATOM 550 C C . SER A 1 73 ? 6.912 -9.053 -12.576 1.00 95.19 73 SER A C 1
ATOM 552 O O . SER A 1 73 ? 7.780 -9.515 -13.320 1.00 95.19 73 SER A O 1
ATOM 554 N N . ARG A 1 74 ? 5.801 -8.489 -13.069 1.00 97.62 74 ARG A N 1
ATOM 555 C CA . ARG A 1 74 ? 5.549 -8.353 -14.515 1.00 97.62 74 ARG A CA 1
ATOM 556 C C . ARG A 1 74 ? 6.578 -7.451 -15.193 1.00 97.62 74 ARG A C 1
ATOM 558 O O . ARG A 1 74 ? 7.048 -7.774 -16.284 1.00 97.62 74 ARG A O 1
ATOM 565 N N . LEU A 1 75 ? 6.933 -6.332 -14.562 1.00 97.88 75 LEU A N 1
ATOM 566 C CA . LEU A 1 75 ? 7.939 -5.398 -15.074 1.00 97.88 75 LEU A CA 1
ATOM 567 C C . LEU A 1 75 ? 9.336 -6.024 -15.103 1.00 97.88 75 LEU A C 1
ATOM 569 O O . LEU A 1 75 ? 10.055 -5.829 -16.079 1.00 97.88 75 LEU A O 1
ATOM 573 N N . ASP A 1 76 ? 9.702 -6.814 -14.095 1.00 97.75 76 ASP A N 1
ATOM 574 C CA . ASP A 1 76 ? 10.973 -7.542 -14.055 1.00 97.75 76 ASP A CA 1
ATOM 575 C C . ASP A 1 76 ? 11.050 -8.596 -15.169 1.00 97.75 76 ASP A C 1
ATOM 577 O O . ASP A 1 76 ? 12.067 -8.692 -15.858 1.00 97.75 76 ASP A O 1
ATOM 581 N N . ALA A 1 77 ? 9.957 -9.325 -15.422 1.00 97.06 77 ALA A N 1
ATOM 582 C CA . ALA A 1 77 ? 9.875 -10.267 -16.538 1.00 97.06 77 ALA A CA 1
ATOM 583 C C . ALA A 1 77 ? 10.025 -9.563 -17.900 1.00 97.06 77 ALA A C 1
ATOM 585 O O . ALA A 1 77 ? 10.796 -10.008 -18.754 1.00 97.06 77 ALA A O 1
ATOM 586 N N . MET A 1 78 ? 9.336 -8.432 -18.097 1.00 97.81 78 MET A N 1
ATOM 587 C CA . MET A 1 78 ? 9.469 -7.620 -19.312 1.00 97.81 78 MET A CA 1
ATOM 588 C C . MET A 1 78 ? 10.889 -7.069 -19.481 1.00 97.81 78 MET A C 1
ATOM 590 O O . MET A 1 78 ? 11.428 -7.106 -20.588 1.00 97.81 78 MET A O 1
ATOM 594 N N . LEU A 1 79 ? 11.512 -6.591 -18.397 1.00 98.06 79 LEU A N 1
ATOM 595 C CA . LEU A 1 79 ? 12.887 -6.101 -18.415 1.00 98.06 79 LEU A CA 1
ATOM 596 C C . LEU A 1 79 ? 13.851 -7.219 -18.816 1.00 98.06 79 LEU A C 1
ATOM 598 O O . LEU A 1 79 ? 14.659 -7.021 -19.718 1.00 98.06 79 LEU A O 1
ATOM 602 N N . GLY A 1 80 ? 13.722 -8.402 -18.209 1.00 96.88 80 GLY A N 1
ATOM 603 C CA . GLY A 1 80 ? 14.528 -9.576 -18.544 1.00 96.88 80 GLY A CA 1
ATOM 604 C C . GLY A 1 80 ? 14.416 -9.984 -20.016 1.00 96.88 80 GLY A C 1
ATOM 605 O O . GLY A 1 80 ? 15.420 -10.345 -20.625 1.00 96.88 80 GLY A O 1
ATOM 606 N N . ALA A 1 81 ? 13.229 -9.856 -20.618 1.00 97.50 81 ALA A N 1
ATOM 607 C CA . ALA A 1 81 ? 13.018 -10.161 -22.033 1.00 97.50 81 ALA A CA 1
ATOM 608 C C . ALA A 1 81 ? 13.724 -9.170 -22.981 1.00 97.50 81 ALA A C 1
ATOM 610 O O . ALA A 1 81 ? 14.278 -9.581 -24.002 1.00 97.50 81 ALA A O 1
ATOM 611 N N . VAL A 1 82 ? 13.732 -7.870 -22.660 1.00 97.75 82 VAL A N 1
ATOM 612 C CA . VAL A 1 82 ? 14.345 -6.836 -23.524 1.00 97.75 82 VAL A CA 1
ATOM 613 C C . VAL A 1 82 ? 15.835 -6.619 -23.248 1.00 97.75 82 VAL A C 1
ATOM 615 O O . VAL A 1 82 ? 16.566 -6.158 -24.130 1.00 97.75 82 VAL A O 1
ATOM 618 N N . TRP A 1 83 ? 16.302 -6.975 -22.048 1.00 97.62 83 TRP A N 1
ATOM 619 C CA . TRP A 1 83 ? 17.660 -6.707 -21.576 1.00 97.62 83 TRP A CA 1
ATOM 620 C C . TRP A 1 83 ? 18.764 -7.230 -22.504 1.00 97.62 83 TRP A C 1
ATOM 622 O O . TRP A 1 83 ? 19.668 -6.454 -22.812 1.00 97.62 83 TRP A O 1
ATOM 632 N N . PRO A 1 84 ? 18.714 -8.469 -23.041 1.00 98.44 84 PRO A N 1
ATOM 633 C CA . PRO A 1 84 ? 19.774 -8.961 -23.918 1.00 98.44 84 PRO A CA 1
ATOM 634 C C . PRO A 1 84 ? 19.951 -8.109 -25.181 1.00 98.44 84 PRO A C 1
ATOM 636 O O . PRO A 1 84 ? 21.076 -7.894 -25.627 1.00 98.44 84 PRO A O 1
ATOM 639 N N . ALA A 1 85 ? 18.856 -7.615 -25.768 1.00 97.88 85 ALA A N 1
ATOM 640 C CA . ALA A 1 85 ? 18.912 -6.762 -26.954 1.00 97.88 85 ALA A CA 1
ATOM 641 C C . ALA A 1 85 ? 19.410 -5.351 -26.614 1.00 97.88 85 ALA A C 1
ATOM 643 O O . ALA A 1 85 ? 20.256 -4.819 -27.333 1.00 97.88 85 ALA A O 1
ATOM 644 N N . ALA A 1 86 ? 18.937 -4.779 -25.503 1.00 97.88 86 ALA A N 1
ATOM 645 C CA . ALA A 1 86 ? 19.391 -3.480 -25.011 1.00 97.88 86 ALA A CA 1
ATOM 646 C C . ALA A 1 86 ? 20.897 -3.494 -24.705 1.00 97.88 86 ALA A C 1
ATOM 648 O O . ALA A 1 86 ? 21.635 -2.624 -25.159 1.00 97.88 86 ALA A O 1
ATOM 649 N N . HIS A 1 87 ? 21.371 -4.536 -24.015 1.00 97.19 87 HIS A N 1
ATOM 650 C CA . HIS A 1 87 ? 22.777 -4.716 -23.658 1.00 97.19 87 HIS A CA 1
ATOM 651 C C . HIS A 1 87 ? 23.695 -4.859 -24.883 1.00 97.19 87 HIS A C 1
ATOM 653 O O . HIS A 1 87 ? 24.843 -4.430 -24.848 1.00 97.19 87 HIS A O 1
ATOM 659 N N . ARG A 1 88 ? 23.182 -5.400 -25.996 1.00 98.00 88 ARG A N 1
ATOM 660 C CA . ARG A 1 88 ? 23.898 -5.479 -27.282 1.00 98.00 88 ARG A CA 1
ATOM 661 C C . ARG A 1 88 ? 23.844 -4.187 -28.109 1.00 98.00 88 ARG A C 1
ATOM 663 O O . ARG A 1 88 ? 24.279 -4.190 -29.256 1.00 98.00 88 ARG A O 1
ATOM 670 N N . GLY A 1 89 ? 23.304 -3.098 -27.563 1.00 96.56 89 GLY A N 1
ATOM 671 C CA . GLY A 1 89 ? 23.285 -1.789 -28.219 1.00 96.56 89 GLY A CA 1
ATOM 672 C C . GLY A 1 89 ? 22.099 -1.552 -29.156 1.00 96.56 89 GLY A C 1
ATOM 673 O O . GLY A 1 89 ? 22.115 -0.591 -29.922 1.00 96.56 89 GLY A O 1
ATOM 674 N N . ASN A 1 90 ? 21.047 -2.381 -29.113 1.00 98.31 90 ASN A N 1
ATOM 675 C CA . ASN A 1 90 ? 19.810 -2.052 -29.821 1.00 98.31 90 ASN A CA 1
ATOM 676 C C . ASN A 1 90 ? 19.129 -0.861 -29.128 1.00 98.31 90 ASN A C 1
ATOM 678 O O . ASN A 1 90 ? 18.531 -1.023 -28.064 1.00 98.31 90 ASN A O 1
ATOM 682 N N . LEU A 1 91 ? 19.199 0.319 -29.749 1.00 97.62 91 LEU A N 1
ATOM 683 C CA . LEU A 1 91 ? 18.691 1.567 -29.167 1.00 97.62 91 LEU A CA 1
ATOM 684 C C . LEU A 1 91 ? 17.190 1.510 -28.850 1.00 97.62 91 LEU A C 1
ATOM 686 O O . LEU A 1 91 ? 16.771 1.946 -27.784 1.00 97.62 91 LEU A O 1
ATOM 690 N N . GLY A 1 92 ? 16.386 0.870 -29.704 1.00 97.50 92 GLY A N 1
ATOM 691 C CA . GLY A 1 92 ? 14.961 0.680 -29.429 1.00 97.50 92 GLY A CA 1
ATOM 692 C C . GLY A 1 92 ? 14.710 -0.175 -28.182 1.00 97.50 92 GLY A C 1
ATOM 693 O O . GLY A 1 92 ? 13.808 0.118 -27.401 1.00 97.50 92 GLY A O 1
ATOM 694 N N . ALA A 1 93 ? 15.518 -1.212 -27.949 1.00 97.19 93 ALA A N 1
ATOM 695 C CA . ALA A 1 93 ? 15.438 -2.022 -26.735 1.00 97.19 93 ALA A CA 1
ATOM 696 C C . ALA A 1 93 ? 15.942 -1.266 -25.493 1.00 97.19 93 ALA A C 1
ATOM 698 O O . ALA A 1 93 ? 15.369 -1.442 -24.417 1.00 97.19 93 ALA A O 1
ATOM 699 N N . VAL A 1 94 ? 16.956 -0.402 -25.639 1.00 98.19 94 VAL A N 1
ATOM 700 C CA . VAL A 1 94 ? 17.410 0.510 -24.572 1.00 98.19 94 VAL A CA 1
ATOM 701 C C . VAL A 1 94 ? 16.266 1.427 -24.141 1.00 98.19 94 VAL A C 1
ATOM 703 O O . VAL A 1 94 ? 15.959 1.489 -22.952 1.00 98.19 94 VAL A O 1
ATOM 706 N N . ASP A 1 95 ? 15.561 2.044 -25.090 1.00 98.31 95 ASP A N 1
ATOM 707 C CA . ASP A 1 95 ? 14.414 2.907 -24.789 1.00 98.31 95 ASP A CA 1
ATOM 708 C C . ASP A 1 95 ? 13.307 2.153 -24.038 1.00 98.31 95 ASP A C 1
ATOM 710 O O . ASP A 1 95 ? 12.739 2.661 -23.065 1.00 98.31 95 ASP A O 1
ATOM 714 N N . ARG A 1 96 ? 13.005 0.908 -24.439 1.00 97.88 96 ARG A N 1
ATOM 715 C CA . ARG A 1 96 ? 12.023 0.068 -23.728 1.00 97.88 96 ARG A CA 1
ATOM 716 C C . ARG A 1 96 ? 12.489 -0.302 -22.322 1.00 97.88 96 ARG A C 1
ATOM 718 O O . ARG A 1 96 ? 11.687 -0.212 -21.394 1.00 97.88 96 ARG A O 1
ATOM 725 N N . ALA A 1 97 ? 13.759 -0.665 -22.147 1.00 97.94 97 ALA A N 1
ATOM 726 C CA . ALA A 1 97 ? 14.329 -0.974 -20.838 1.00 97.94 97 ALA A CA 1
ATOM 727 C C . ALA A 1 97 ? 14.268 0.239 -19.892 1.00 97.94 97 ALA A C 1
ATOM 729 O O . ALA A 1 97 ? 13.842 0.101 -18.745 1.00 97.94 97 ALA A O 1
ATOM 730 N N . LEU A 1 98 ? 14.598 1.438 -20.389 1.00 97.62 98 LEU A N 1
ATOM 731 C CA . LEU A 1 98 ? 14.487 2.688 -19.633 1.00 97.62 98 LEU A CA 1
ATOM 732 C C . LEU A 1 98 ? 13.039 2.989 -19.230 1.00 97.62 98 LEU A C 1
ATOM 734 O O . LEU A 1 98 ? 12.786 3.337 -18.080 1.00 97.62 98 LEU A O 1
ATOM 738 N N . LYS A 1 99 ? 12.066 2.791 -20.129 1.00 97.81 99 LYS A N 1
ATOM 739 C CA . LYS A 1 99 ? 10.640 2.990 -19.812 1.00 97.81 99 LYS A CA 1
ATOM 740 C C . LYS A 1 99 ? 10.122 2.021 -18.751 1.00 97.81 99 LYS A C 1
ATOM 742 O O . LYS A 1 99 ? 9.324 2.416 -17.899 1.00 97.81 99 LYS A O 1
ATOM 747 N N . ILE A 1 100 ? 10.582 0.771 -18.772 1.00 97.62 100 ILE A N 1
ATOM 748 C CA . ILE A 1 100 ? 10.255 -0.213 -17.733 1.00 97.62 100 ILE A CA 1
ATOM 749 C C . ILE A 1 100 ? 10.878 0.206 -16.394 1.00 97.62 100 ILE A C 1
ATOM 751 O O . ILE A 1 100 ? 10.187 0.207 -15.374 1.00 97.62 100 ILE A O 1
ATOM 755 N N . ALA A 1 101 ? 12.148 0.622 -16.390 1.00 96.19 101 ALA A N 1
ATOM 756 C CA . ALA A 1 101 ? 12.828 1.106 -15.189 1.00 96.19 101 ALA A CA 1
ATOM 757 C C . ALA A 1 101 ? 12.142 2.345 -14.584 1.00 96.19 101 ALA A C 1
ATOM 759 O O . ALA A 1 101 ? 11.926 2.392 -13.376 1.00 96.19 101 ALA A O 1
ATOM 760 N N . GLU A 1 102 ? 11.710 3.292 -15.419 1.00 96.44 102 GLU A N 1
ATOM 761 C CA . GLU A 1 102 ? 10.946 4.477 -15.011 1.00 96.44 102 GLU A CA 1
ATOM 762 C C . GLU A 1 102 ? 9.625 4.091 -14.322 1.00 96.44 102 GLU A C 1
ATOM 764 O O . GLU A 1 102 ? 9.255 4.647 -13.289 1.00 96.44 102 GLU A O 1
ATOM 769 N N . ARG A 1 103 ? 8.901 3.094 -14.853 1.00 96.56 103 ARG A N 1
ATOM 770 C CA . ARG A 1 103 ? 7.665 2.610 -14.220 1.00 96.56 103 ARG A CA 1
ATOM 771 C C . ARG A 1 103 ? 7.935 1.943 -12.868 1.00 96.56 103 ARG A C 1
ATOM 773 O O . ARG A 1 103 ? 7.157 2.158 -11.939 1.00 96.56 103 ARG A O 1
ATOM 780 N N . ARG A 1 104 ? 9.026 1.176 -12.746 1.00 96.56 104 ARG A N 1
ATOM 781 C CA . ARG A 1 104 ? 9.458 0.552 -11.479 1.00 96.56 104 ARG A CA 1
ATOM 782 C C . ARG A 1 104 ? 9.811 1.611 -10.434 1.00 96.56 104 ARG A C 1
ATOM 784 O O . ARG A 1 104 ? 9.324 1.525 -9.311 1.00 96.56 104 ARG A O 1
ATOM 791 N N . ALA A 1 105 ? 10.574 2.638 -10.814 1.00 94.88 105 ALA A N 1
ATOM 792 C CA . ALA A 1 105 ? 10.932 3.749 -9.931 1.00 94.88 105 ALA A CA 1
ATOM 793 C C . ALA A 1 105 ? 9.691 4.471 -9.384 1.00 94.88 105 ALA A C 1
ATOM 795 O O . ALA A 1 105 ? 9.596 4.690 -8.176 1.00 94.88 105 ALA A O 1
ATOM 796 N N . ARG A 1 106 ? 8.684 4.720 -10.236 1.00 92.44 106 ARG A N 1
ATOM 797 C CA . ARG A 1 106 ? 7.398 5.304 -9.817 1.00 92.44 106 ARG A CA 1
ATOM 798 C C . ARG A 1 106 ? 6.603 4.426 -8.849 1.00 92.44 106 ARG A C 1
ATOM 800 O O . ARG A 1 106 ? 5.998 4.961 -7.927 1.00 92.44 106 ARG A O 1
ATOM 807 N N . LEU A 1 107 ? 6.579 3.103 -9.042 1.00 90.88 107 LEU A N 1
ATOM 808 C CA . LEU A 1 107 ? 5.886 2.180 -8.125 1.00 90.88 107 LEU A CA 1
ATOM 809 C C . LEU A 1 107 ? 6.584 2.067 -6.763 1.00 90.88 107 LEU A C 1
ATOM 811 O O . LEU A 1 107 ? 5.912 1.877 -5.751 1.00 90.88 107 LEU A O 1
ATOM 815 N N . LEU A 1 108 ? 7.913 2.192 -6.748 1.00 90.81 108 LEU A N 1
ATOM 816 C CA . LEU A 1 108 ? 8.745 2.114 -5.545 1.00 90.81 108 LEU A CA 1
ATOM 817 C C . LEU A 1 108 ? 8.943 3.470 -4.848 1.00 90.81 108 LEU A C 1
ATOM 819 O O . LEU A 1 108 ? 9.490 3.509 -3.751 1.00 90.81 108 LEU A O 1
ATOM 823 N N . GLY A 1 109 ? 8.524 4.576 -5.469 1.00 89.69 109 GLY A N 1
ATOM 824 C CA . GLY A 1 109 ? 8.741 5.923 -4.938 1.00 89.69 109 GLY A CA 1
ATOM 825 C C . GLY A 1 109 ? 10.211 6.360 -4.942 1.00 89.69 109 GLY A C 1
ATOM 826 O O . GLY A 1 109 ? 10.608 7.151 -4.094 1.00 89.69 109 GLY A O 1
ATOM 827 N N . LEU A 1 110 ? 11.024 5.837 -5.867 1.00 89.00 110 LEU A N 1
ATOM 828 C CA . LEU A 1 110 ? 12.453 6.175 -5.983 1.00 89.00 110 LEU A CA 1
ATOM 829 C C . LEU A 1 110 ? 12.699 7.496 -6.723 1.00 89.00 110 LEU A C 1
ATOM 831 O O . LEU A 1 110 ? 13.801 8.039 -6.667 1.00 89.00 110 LEU A O 1
ATOM 835 N N . ASP A 1 111 ? 11.683 8.008 -7.416 1.00 87.31 111 ASP A N 1
ATOM 836 C CA . ASP A 1 111 ? 11.763 9.296 -8.092 1.00 87.31 111 ASP A CA 1
ATOM 837 C C . ASP A 1 111 ? 11.653 10.435 -7.074 1.00 87.31 111 ASP A C 1
ATOM 839 O O . ASP A 1 111 ? 10.745 10.465 -6.238 1.00 87.31 111 ASP A O 1
ATOM 843 N N . ALA A 1 112 ? 12.557 11.412 -7.170 1.00 77.12 112 ALA A N 1
ATOM 844 C CA . ALA A 1 112 ? 12.456 12.625 -6.373 1.00 77.12 112 ALA A CA 1
ATOM 845 C C . ALA A 1 112 ? 11.120 13.339 -6.667 1.00 77.12 112 ALA A C 1
ATOM 847 O O . ALA A 1 112 ? 10.721 13.440 -7.835 1.00 77.12 112 ALA A O 1
ATOM 848 N N . PRO A 1 113 ? 10.420 13.870 -5.647 1.00 74.50 113 PRO A N 1
ATOM 849 C CA . PRO A 1 113 ? 9.184 14.601 -5.872 1.00 74.50 113 PRO A CA 1
ATOM 850 C C . PRO A 1 113 ? 9.467 15.814 -6.761 1.00 74.50 113 PRO A C 1
ATOM 852 O O . PRO A 1 113 ? 10.247 16.699 -6.407 1.00 74.50 113 PRO A O 1
ATOM 855 N N . ALA A 1 114 ? 8.818 15.873 -7.924 1.00 71.62 114 ALA A N 1
ATOM 856 C CA . ALA A 1 114 ? 8.887 17.051 -8.773 1.00 71.62 114 ALA A CA 1
ATOM 857 C C . ALA A 1 114 ? 8.220 18.221 -8.034 1.00 71.62 114 ALA A C 1
ATOM 859 O O . ALA A 1 114 ? 7.000 18.223 -7.849 1.00 71.62 114 ALA A O 1
ATOM 860 N N . ARG A 1 115 ? 9.006 19.219 -7.604 1.00 67.69 115 ARG A N 1
ATOM 861 C CA . ARG A 1 115 ? 8.462 20.489 -7.107 1.00 67.69 115 ARG A CA 1
ATOM 862 C C . ARG A 1 115 ? 7.605 21.088 -8.222 1.00 67.69 115 ARG A C 1
ATOM 864 O O . ARG A 1 115 ? 8.109 21.371 -9.305 1.00 67.69 115 ARG A O 1
ATOM 871 N N . ARG A 1 116 ? 6.310 21.262 -7.962 1.00 77.56 116 ARG A N 1
ATOM 872 C CA . ARG A 1 116 ? 5.384 21.952 -8.864 1.00 77.56 116 ARG A CA 1
ATOM 873 C C . ARG A 1 116 ? 5.017 23.287 -8.243 1.00 77.56 116 ARG A C 1
ATOM 875 O O . ARG A 1 116 ? 4.440 23.317 -7.160 1.00 77.56 116 ARG A O 1
ATOM 882 N N . GLU A 1 117 ? 5.346 24.369 -8.931 1.00 79.00 117 GLU A N 1
ATOM 883 C CA . GLU A 1 117 ? 4.854 25.704 -8.602 1.00 79.00 117 GLU A CA 1
ATOM 884 C C . GLU A 1 117 ? 3.597 25.951 -9.436 1.00 79.00 117 GLU A C 1
ATOM 886 O O . GLU A 1 117 ? 3.639 25.935 -10.666 1.00 79.00 117 GLU A O 1
ATOM 891 N N . LEU A 1 118 ? 2.452 26.088 -8.767 1.00 79.25 118 LEU A N 1
ATOM 892 C CA . LEU A 1 118 ? 1.194 26.414 -9.427 1.00 79.25 118 LEU A CA 1
ATOM 893 C C . LEU A 1 118 ? 1.127 27.933 -9.595 1.00 79.25 118 LEU A C 1
ATOM 895 O O . LEU A 1 118 ? 1.094 28.665 -8.608 1.00 79.25 118 LEU A O 1
ATOM 899 N N . THR A 1 119 ? 1.101 28.398 -10.840 1.00 82.94 119 THR A N 1
ATOM 900 C CA . THR A 1 119 ? 0.922 29.812 -11.183 1.00 82.94 119 THR A CA 1
ATOM 901 C C . THR A 1 119 ? -0.415 30.023 -11.889 1.00 82.94 119 THR A C 1
ATOM 903 O O . THR A 1 119 ? -0.975 29.117 -12.510 1.00 82.94 119 THR A O 1
ATOM 906 N N . GLY A 1 120 ? -0.965 31.226 -11.747 1.00 79.81 120 GLY A N 1
ATOM 907 C CA . GLY A 1 120 ? -2.137 31.683 -12.479 1.00 79.81 120 GLY A CA 1
ATOM 908 C C . GLY A 1 120 ? -1.834 31.931 -13.959 1.00 79.81 120 GLY A C 1
ATOM 909 O O . GLY A 1 120 ? -0.695 31.841 -14.428 1.00 79.81 120 GLY A O 1
ATOM 910 N N . LYS A 1 121 ? -2.878 32.264 -14.723 1.00 78.56 121 LYS A N 1
ATOM 911 C CA . LYS A 1 121 ? -2.767 32.555 -16.159 1.00 78.56 121 LYS A CA 1
ATOM 912 C C . LYS A 1 121 ? -1.694 33.626 -16.404 1.00 78.56 121 LYS A C 1
ATOM 914 O O . LYS A 1 121 ? -1.747 34.701 -15.817 1.00 78.56 121 LYS A O 1
ATOM 919 N N . GLY A 1 122 ? -0.730 33.323 -17.275 1.00 78.06 122 GLY A N 1
ATOM 920 C CA . GLY A 1 122 ? 0.371 34.237 -17.602 1.00 78.06 122 GLY A CA 1
ATOM 921 C C . GLY A 1 122 ? 1.479 34.325 -16.546 1.00 78.06 122 GLY A C 1
ATOM 922 O O . GLY A 1 122 ? 2.242 35.282 -16.572 1.00 78.06 122 GLY A O 1
ATOM 923 N N . GLY A 1 123 ? 1.571 33.367 -15.616 1.00 80.19 123 GLY A N 1
ATOM 924 C CA . GLY A 1 123 ? 2.593 33.374 -14.561 1.00 80.19 123 GLY A CA 1
ATOM 925 C C . GLY A 1 123 ? 2.264 34.295 -13.383 1.00 80.19 123 GLY A C 1
ATOM 926 O O . GLY A 1 123 ? 3.100 34.497 -12.508 1.00 80.19 123 GLY A O 1
ATOM 927 N N . LEU A 1 124 ? 1.050 34.849 -13.350 1.00 81.56 124 LEU A N 1
ATOM 928 C CA . LEU A 1 124 ? 0.576 35.675 -12.247 1.00 81.56 124 LEU A CA 1
ATOM 929 C C . LEU A 1 124 ? 0.357 34.835 -10.978 1.00 81.56 124 LEU A C 1
ATOM 931 O O . LEU A 1 124 ? 0.166 33.619 -11.071 1.00 81.56 124 LEU A O 1
ATOM 935 N N . PRO A 1 125 ? 0.348 35.456 -9.787 1.00 81.56 125 PRO A N 1
ATOM 936 C CA . PRO A 1 125 ? -0.048 34.774 -8.562 1.00 81.56 125 PRO A CA 1
ATOM 937 C C . PRO A 1 125 ? -1.410 34.093 -8.720 1.00 81.56 125 PRO A C 1
ATOM 939 O O . PRO A 1 125 ? -2.305 34.614 -9.391 1.00 81.56 125 PRO A O 1
ATOM 942 N N . LEU A 1 126 ? -1.578 32.931 -8.087 1.00 80.62 126 LEU A N 1
ATOM 943 C CA . LEU A 1 126 ? -2.897 32.327 -7.949 1.00 80.62 126 LEU A CA 1
ATOM 944 C C . LEU A 1 126 ? -3.789 33.296 -7.175 1.00 80.62 126 LEU A C 1
ATOM 946 O O . LEU A 1 126 ? -3.587 33.526 -5.984 1.00 80.62 126 LEU A O 1
ATOM 950 N N . VAL A 1 127 ? -4.773 33.860 -7.864 1.00 76.00 127 VAL A N 1
ATOM 951 C CA . VAL A 1 127 ? -5.841 34.616 -7.221 1.00 76.00 127 VAL A CA 1
ATOM 952 C C . VAL A 1 127 ? -6.850 33.579 -6.724 1.00 76.00 127 VAL A C 1
ATOM 954 O O . VAL A 1 127 ? -7.319 32.777 -7.540 1.00 76.00 127 VAL A O 1
ATOM 957 N N . PRO A 1 128 ? -7.159 33.516 -5.413 1.00 70.38 128 PRO A N 1
ATOM 958 C CA . PRO A 1 128 ? -8.257 32.693 -4.924 1.00 70.38 128 PRO A CA 1
ATOM 959 C C . PRO A 1 128 ? -9.496 33.040 -5.742 1.00 70.38 128 PRO A C 1
ATOM 961 O O . PRO A 1 128 ? -9.770 34.224 -5.925 1.00 70.38 128 PRO A O 1
ATOM 964 N N . ALA A 1 129 ? -10.211 32.037 -6.260 1.00 66.00 129 ALA A N 1
ATOM 965 C CA . ALA A 1 129 ? -11.467 32.296 -6.952 1.00 66.00 129 ALA A CA 1
ATOM 966 C C . ALA A 1 129 ? -12.322 33.183 -6.041 1.00 66.00 129 ALA A C 1
ATOM 968 O O . ALA A 1 129 ? -12.595 32.802 -4.896 1.00 66.00 129 ALA A O 1
ATOM 969 N N . GLU A 1 130 ? -12.664 34.386 -6.510 1.00 67.00 130 GLU A N 1
ATOM 970 C CA . GLU A 1 130 ? -13.584 35.255 -5.792 1.00 67.00 130 GLU A CA 1
ATOM 971 C C . GLU A 1 130 ? -14.821 34.413 -5.501 1.00 67.00 130 GLU A C 1
ATOM 973 O O . GLU A 1 130 ? -15.409 33.822 -6.412 1.00 67.00 130 GLU A O 1
ATOM 978 N N . ARG A 1 131 ? -15.183 34.280 -4.217 1.00 57.34 131 ARG A N 1
ATOM 979 C CA . ARG A 1 131 ? -16.493 33.725 -3.882 1.00 57.34 131 ARG A CA 1
ATOM 980 C C . ARG A 1 131 ? -17.482 34.600 -4.642 1.00 57.34 131 ARG A C 1
ATOM 982 O O . ARG A 1 131 ? -17.443 35.805 -4.392 1.00 57.34 131 ARG A O 1
ATOM 989 N N . PRO A 1 132 ? -18.308 34.057 -5.554 1.00 60.19 132 PRO A N 1
ATOM 990 C CA . PRO A 1 132 ? -19.295 34.875 -6.229 1.00 60.19 132 PRO A CA 1
ATOM 991 C C . PRO A 1 132 ? -20.119 35.549 -5.137 1.00 60.19 132 PRO A C 1
ATOM 993 O O . PRO A 1 132 ? -20.795 34.886 -4.348 1.00 60.19 132 PRO A O 1
ATOM 996 N N . THR A 1 133 ? -19.969 36.865 -5.018 1.00 58.94 133 THR A N 1
ATOM 997 C CA . THR A 1 133 ? -20.793 37.667 -4.134 1.00 58.94 133 THR A CA 1
ATOM 998 C C . THR A 1 133 ? -22.164 37.670 -4.778 1.00 58.94 133 THR A C 1
ATOM 1000 O O . THR A 1 133 ? -22.401 38.322 -5.793 1.00 58.94 133 THR A O 1
ATOM 1003 N N . ILE A 1 134 ? -23.058 36.847 -4.236 1.00 63.69 134 ILE A N 1
ATOM 1004 C CA . ILE A 1 134 ? -24.459 36.888 -4.625 1.00 63.69 134 ILE A CA 1
ATOM 1005 C C . ILE A 1 134 ? -24.973 38.250 -4.164 1.00 63.69 134 ILE A C 1
ATOM 1007 O O . ILE A 1 134 ? -25.111 38.502 -2.968 1.00 63.69 134 ILE A O 1
ATOM 1011 N N . ASP A 1 135 ? -25.194 39.146 -5.120 1.00 68.69 135 ASP A N 1
ATOM 1012 C CA . ASP A 1 135 ? -25.843 40.422 -4.866 1.00 68.69 135 ASP A CA 1
ATOM 1013 C C . ASP A 1 135 ? -27.313 40.145 -4.550 1.00 68.69 135 ASP A C 1
ATOM 1015 O O . ASP A 1 135 ? -28.136 39.939 -5.445 1.00 68.69 135 ASP A O 1
ATOM 1019 N N . ALA A 1 136 ? -27.627 40.098 -3.254 1.00 61.25 136 ALA A N 1
ATOM 1020 C CA . ALA A 1 136 ? -28.966 39.800 -2.767 1.00 61.25 136 ALA A CA 1
ATOM 1021 C C . ALA A 1 136 ? -30.020 40.786 -3.298 1.00 61.25 136 ALA A C 1
ATOM 1023 O O . ALA A 1 136 ? -31.188 40.428 -3.378 1.00 61.25 136 ALA A O 1
ATOM 1024 N N . SER A 1 137 ? -29.616 41.990 -3.723 1.00 65.94 137 SER A N 1
ATOM 1025 C CA . SER A 1 137 ? -30.527 42.979 -4.308 1.00 65.94 137 SER A CA 1
ATOM 1026 C C . SER A 1 137 ? -30.962 42.648 -5.743 1.00 65.94 137 SER A C 1
ATOM 1028 O O . SER A 1 137 ? -31.947 43.199 -6.228 1.00 65.94 137 SER A O 1
ATOM 1030 N N . LYS A 1 138 ? -30.253 41.735 -6.423 1.00 64.56 138 LYS A N 1
ATOM 1031 C CA . LYS A 1 138 ? -30.572 41.262 -7.782 1.00 64.56 138 LYS A CA 1
ATOM 1032 C C . LYS A 1 138 ? -31.349 39.950 -7.797 1.00 64.56 138 LYS A C 1
ATOM 1034 O O . LYS A 1 138 ? -31.754 39.490 -8.865 1.00 64.56 138 LYS A O 1
ATOM 1039 N N . LEU A 1 139 ? -31.551 39.341 -6.634 1.00 65.31 139 LEU A N 1
ATOM 1040 C CA . LEU A 1 139 ? -32.443 38.205 -6.490 1.00 65.31 139 LEU A CA 1
ATOM 1041 C C . LEU A 1 139 ? -33.876 38.737 -6.433 1.00 65.31 139 LEU A C 1
ATOM 1043 O O . LEU A 1 139 ? -34.273 39.368 -5.460 1.00 65.31 139 LEU A O 1
ATOM 1047 N N . SER A 1 140 ? -34.648 38.505 -7.495 1.00 70.12 140 SER A N 1
ATOM 1048 C CA . SER A 1 140 ? -36.097 38.705 -7.416 1.00 70.1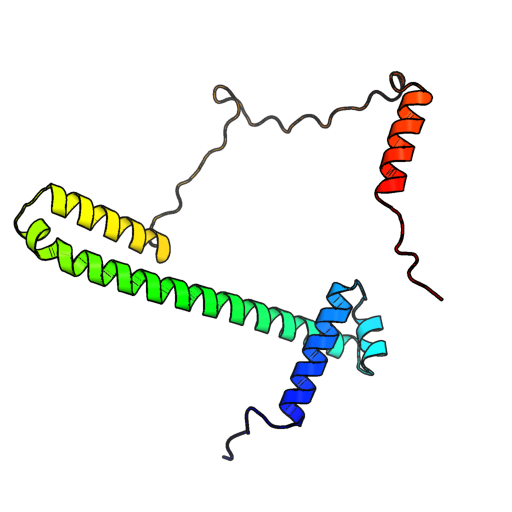2 140 SER A CA 1
ATOM 1049 C C . SER A 1 140 ? -36.704 37.696 -6.437 1.00 70.12 140 SER A C 1
ATOM 1051 O O . SER A 1 140 ? -36.176 36.591 -6.278 1.00 70.12 140 SER A O 1
ATOM 1053 N N . ASP A 1 141 ? -37.845 38.030 -5.836 1.00 68.81 141 ASP A N 1
ATOM 1054 C CA . ASP A 1 141 ? -38.574 37.113 -4.947 1.00 68.81 141 ASP A CA 1
ATOM 1055 C C . ASP A 1 141 ? -38.882 35.761 -5.629 1.00 68.81 141 ASP A C 1
ATOM 1057 O O . ASP A 1 141 ? -38.893 34.716 -4.978 1.00 68.81 141 ASP A O 1
ATOM 1061 N N . GLY A 1 142 ? -39.038 35.754 -6.960 1.00 66.31 142 GLY A N 1
ATOM 1062 C CA . GLY A 1 142 ? -39.185 34.534 -7.761 1.00 66.31 142 GLY A CA 1
ATOM 1063 C C . GLY A 1 142 ? -37.911 33.683 -7.840 1.00 66.31 142 GLY A C 1
ATOM 1064 O O . GLY A 1 142 ? -37.981 32.464 -7.717 1.00 66.31 142 GLY A O 1
ATOM 1065 N N . ALA A 1 143 ? -36.736 34.309 -7.962 1.00 62.62 143 ALA A N 1
ATOM 1066 C CA . ALA A 1 143 ? -35.451 33.603 -7.970 1.00 62.62 143 ALA A CA 1
ATOM 1067 C C . ALA A 1 143 ? -35.103 33.024 -6.586 1.00 62.62 143 ALA A C 1
ATOM 1069 O O . ALA A 1 143 ? -34.520 31.945 -6.487 1.00 62.62 143 ALA A O 1
ATOM 1070 N N . LEU A 1 144 ? -35.504 33.706 -5.507 1.00 61.56 144 LEU A N 1
ATOM 1071 C CA . LEU A 1 144 ? -35.397 33.178 -4.143 1.00 61.56 144 LEU A CA 1
ATOM 1072 C C . LEU A 1 144 ? -36.279 31.942 -3.942 1.00 61.56 144 LEU A C 1
ATOM 1074 O O . LEU A 1 144 ? -35.829 30.974 -3.329 1.00 61.56 144 LEU A O 1
ATOM 1078 N N . ALA A 1 145 ? -37.500 31.947 -4.486 1.00 63.44 145 ALA A N 1
ATOM 1079 C CA . ALA A 1 145 ? -38.403 30.800 -4.425 1.00 63.44 145 ALA A CA 1
ATOM 1080 C C . ALA A 1 145 ? -37.854 29.579 -5.186 1.00 63.44 145 ALA A C 1
ATOM 1082 O O . ALA A 1 145 ? -37.942 28.464 -4.676 1.00 63.44 145 ALA A O 1
ATOM 1083 N N . GLU A 1 146 ? -37.230 29.773 -6.353 1.00 63.78 146 GLU A N 1
ATOM 1084 C CA . GLU A 1 146 ? -36.584 28.687 -7.109 1.00 63.78 146 GLU A CA 1
ATOM 1085 C C . GLU A 1 146 ? -35.369 28.097 -6.378 1.00 63.78 146 GLU A C 1
ATOM 1087 O O . GLU A 1 146 ? -35.212 26.875 -6.320 1.00 63.78 146 GLU A O 1
ATOM 1092 N N . ILE A 1 147 ? -34.533 28.942 -5.766 1.00 61.53 147 ILE A N 1
ATOM 1093 C CA . ILE A 1 147 ? -33.365 28.492 -4.992 1.00 61.53 147 ILE A CA 1
ATOM 1094 C C . ILE A 1 147 ? -33.807 27.738 -3.729 1.00 61.53 147 ILE A C 1
ATOM 1096 O O . ILE A 1 147 ? -33.271 26.669 -3.432 1.00 61.53 147 ILE A O 1
ATOM 1100 N N . LEU A 1 148 ? -34.820 28.239 -3.012 1.00 62.34 148 LEU A N 1
ATOM 1101 C CA . LEU A 1 148 ? -35.399 27.556 -1.850 1.00 62.34 148 LEU A CA 1
ATOM 1102 C C . LEU A 1 148 ? -36.052 26.224 -2.242 1.00 62.34 148 LEU A C 1
ATOM 1104 O O . LEU A 1 148 ? -35.853 25.229 -1.546 1.00 62.34 148 LEU A O 1
ATOM 1108 N N . ALA A 1 149 ? -36.761 26.163 -3.373 1.00 60.66 149 ALA A N 1
ATOM 1109 C CA . ALA A 1 149 ? -37.343 24.922 -3.883 1.00 60.66 149 ALA A CA 1
ATOM 1110 C C . ALA A 1 149 ? -36.267 23.878 -4.236 1.00 60.66 149 ALA A C 1
ATOM 1112 O O . ALA A 1 149 ? -36.411 22.707 -3.882 1.00 60.66 149 ALA A O 1
ATOM 1113 N N . ALA A 1 150 ? -35.153 24.290 -4.851 1.00 56.38 150 ALA A N 1
ATOM 1114 C CA . ALA A 1 150 ? -34.026 23.401 -5.148 1.00 56.38 150 ALA A CA 1
ATOM 1115 C C . ALA A 1 150 ? -33.318 22.886 -3.877 1.00 56.38 150 ALA A C 1
ATOM 1117 O O . ALA A 1 150 ? -32.801 21.768 -3.855 1.00 56.38 150 ALA A O 1
ATOM 1118 N N . GLN A 1 151 ? -33.323 23.675 -2.799 1.00 50.12 151 GLN A N 1
ATOM 1119 C CA . GLN A 1 151 ? -32.699 23.316 -1.525 1.00 50.12 151 GLN A CA 1
ATOM 1120 C C . GLN A 1 151 ? -33.565 22.360 -0.685 1.00 50.12 151 GLN A C 1
ATOM 1122 O O . GLN A 1 151 ? -33.021 21.526 0.037 1.00 50.12 151 GLN A O 1
ATOM 1127 N N . VAL A 1 152 ? -34.895 22.409 -0.842 1.00 48.12 152 VAL A N 1
ATOM 1128 C CA . VAL A 1 152 ? -35.837 21.446 -0.239 1.00 48.12 152 VAL A CA 1
ATOM 1129 C C . VAL A 1 152 ? -35.718 20.059 -0.886 1.00 48.12 152 VAL A C 1
ATOM 1131 O O . VAL A 1 152 ? -35.744 19.060 -0.174 1.00 48.12 152 VAL A O 1
ATOM 1134 N N . VAL A 1 153 ? -35.470 19.970 -2.200 1.00 49.66 153 VAL A N 1
ATOM 1135 C CA . VAL A 1 153 ? -35.253 18.678 -2.894 1.00 49.66 153 VAL A CA 1
ATOM 1136 C C . VAL A 1 153 ? -33.970 17.968 -2.424 1.00 49.66 153 VAL A C 1
ATOM 1138 O O . VAL A 1 153 ? -33.892 16.742 -2.450 1.00 49.66 153 VAL A O 1
ATOM 1141 N N . MET A 1 154 ? -32.977 18.712 -1.927 1.00 44.62 154 MET A N 1
ATOM 1142 C CA . MET A 1 154 ? -31.728 18.155 -1.382 1.00 44.62 154 MET A CA 1
ATOM 1143 C C . MET A 1 154 ? -31.808 17.791 0.113 1.00 44.62 154 MET A C 1
ATOM 1145 O O . MET A 1 154 ? -30.855 17.225 0.651 1.00 44.62 154 MET A O 1
ATOM 1149 N N . TYR A 1 155 ? -32.922 18.100 0.788 1.00 42.06 155 TYR A N 1
ATOM 1150 C CA . TYR A 1 155 ? -33.141 17.828 2.210 1.00 42.06 155 TYR A CA 1
ATOM 1151 C C . TYR A 1 155 ? -34.536 17.228 2.446 1.00 42.06 155 TYR A C 1
ATOM 1153 O O . TYR A 1 155 ? -35.316 17.739 3.246 1.00 42.06 155 TYR A O 1
ATOM 1161 N N . GLU A 1 156 ? -34.863 16.120 1.777 1.00 41.50 156 GLU A N 1
ATOM 1162 C CA . GLU A 1 156 ? -35.877 15.211 2.318 1.00 41.50 156 GLU A CA 1
ATOM 1163 C C . GLU A 1 156 ? -35.206 14.268 3.332 1.00 41.50 156 GLU A C 1
ATOM 1165 O O . GLU A 1 156 ? -34.442 13.378 2.943 1.00 41.50 156 GLU A O 1
ATOM 1170 N N . PRO A 1 157 ? -35.452 14.423 4.649 1.00 42.72 157 PRO A N 1
ATOM 1171 C CA . PRO A 1 157 ? -35.076 13.403 5.606 1.00 42.72 157 PRO A CA 1
ATOM 1172 C C . PRO A 1 157 ? -35.959 12.185 5.346 1.00 42.72 157 PRO A C 1
ATOM 1174 O O . PRO A 1 157 ? -37.153 12.205 5.630 1.00 42.72 157 PRO A O 1
ATOM 1177 N N . ASN A 1 158 ? -35.336 11.155 4.777 1.00 46.41 158 ASN A N 1
ATOM 1178 C CA . ASN A 1 158 ? -35.750 9.758 4.708 1.00 46.41 158 ASN A CA 1
ATOM 1179 C C . ASN A 1 158 ? -36.938 9.420 5.637 1.00 46.41 158 ASN A C 1
ATOM 1181 O O . ASN A 1 158 ? -36.749 8.966 6.768 1.00 46.41 158 ASN A O 1
ATOM 1185 N N . ARG A 1 159 ? -38.176 9.641 5.171 1.00 51.44 159 ARG A N 1
ATOM 1186 C CA . ARG A 1 159 ? -39.375 9.102 5.819 1.00 51.44 159 ARG A CA 1
ATOM 1187 C C . ARG A 1 159 ? -39.488 7.638 5.422 1.00 51.44 159 ARG A C 1
ATOM 1189 O O . ARG A 1 159 ? -40.280 7.279 4.559 1.00 51.44 159 ARG A O 1
ATOM 1196 N N . LEU A 1 160 ? -38.682 6.794 6.057 1.00 39.53 160 LEU A N 1
ATOM 1197 C CA . LEU A 1 160 ? -38.929 5.359 6.082 1.00 39.53 160 LEU A CA 1
ATOM 1198 C C . LEU A 1 160 ? -39.749 5.025 7.332 1.00 39.53 160 LEU A C 1
ATOM 1200 O O . LEU A 1 160 ? -39.222 4.950 8.435 1.00 39.53 160 LEU A O 1
ATOM 1204 N N . ASN A 1 161 ? -41.048 4.892 7.071 1.00 40.84 161 ASN A N 1
ATOM 1205 C CA . ASN A 1 161 ? -41.965 3.834 7.494 1.00 40.84 161 ASN A CA 1
ATOM 1206 C C . ASN A 1 161 ? -42.160 3.535 8.990 1.00 40.84 161 ASN A C 1
ATOM 1208 O O . ASN A 1 161 ? -41.253 3.113 9.704 1.00 40.84 161 ASN A O 1
ATOM 1212 N N . ALA A 1 162 ? -43.431 3.713 9.372 1.00 41.12 162 ALA A N 1
ATOM 1213 C CA . ALA A 1 162 ? -44.127 3.059 10.475 1.00 41.12 162 ALA A CA 1
ATOM 1214 C C . ALA A 1 162 ? -44.046 1.525 10.407 1.00 41.12 162 ALA A C 1
ATOM 1216 O O . ALA A 1 162 ? -43.858 0.990 9.288 1.00 41.12 162 ALA A O 1
#

Radius of gyration: 28.46 Å; chains: 1; bounding box: 68×66×58 Å

pLDDT: mean 83.04, std 16.83, range [39.53, 98.44]

Foldseek 3Di:
DDDDDCPDPVNVVLLVLLVQLLVVVVVPDQLCVSCVVSVHHSVVSVVSPVVSVVVVVVVVVVVLVVVLVVVLVVLVVQLVVLVVVVVVPPVVSVVVNVVSVVVNCVSVVVDDDDDDDDADPPRHHDDPPPPPPPPPVPQDPVNVVVVVVVVVVVDDDDPDDD

Organism: NCBI:txid2499835

Sequence (162 aa):
MAATNKHSAATVQHLERQAKALELRRAGLGYREIGAHLGVSHTSAHKMVSQAVEATWARISDATDELKALELSRLDAMLGAVWPAAHRGNLGAVDRALKIAERRARLLGLDAPARRELTGKGG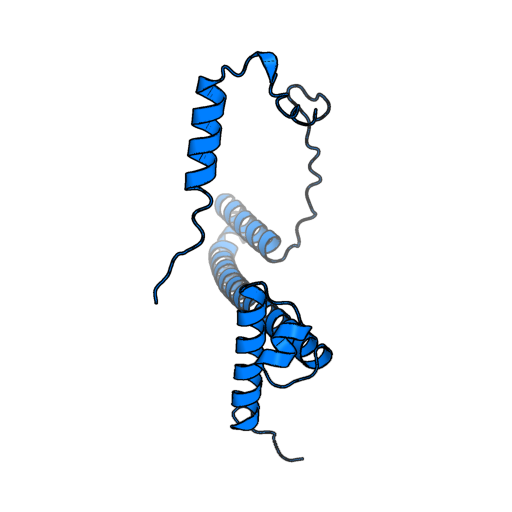LPLVPAERPTIDASKLSDGALAEILAAQVVMYEPNRLNA